Protein AF-A0A0P7H0A4-F1 (afdb_monomer_lite)

Organism: NCBI:txid699431

Structure (mmCIF, N/CA/C/O backbone):
data_AF-A0A0P7H0A4-F1
#
_entry.id   AF-A0A0P7H0A4-F1
#
loop_
_atom_site.group_PDB
_atom_site.id
_atom_site.type_symbol
_atom_site.label_atom_id
_atom_site.label_alt_id
_atom_site.label_comp_id
_atom_site.label_asym_id
_atom_site.label_entity_id
_atom_site.label_seq_id
_atom_site.pdbx_PDB_ins_code
_atom_site.Cartn_x
_atom_site.Cartn_y
_atom_site.Cartn_z
_atom_site.occupancy
_atom_site.B_iso_or_equiv
_atom_site.auth_seq_id
_atom_site.auth_comp_id
_atom_site.auth_asym_id
_atom_site.auth_atom_id
_atom_site.pdbx_PDB_model_num
ATOM 1 N N . MET A 1 1 ? -9.554 10.249 -0.245 1.00 88.31 1 MET A N 1
ATOM 2 C CA . MET A 1 1 ? -8.500 11.197 -0.682 1.00 88.31 1 MET A CA 1
ATOM 3 C C . MET A 1 1 ? -7.483 10.417 -1.503 1.00 88.31 1 MET A C 1
ATOM 5 O O . MET A 1 1 ? -7.375 9.228 -1.257 1.00 88.31 1 MET A O 1
ATOM 9 N N . TRP A 1 2 ? -6.805 11.008 -2.484 1.00 89.81 2 TRP A N 1
ATOM 10 C CA . TRP A 1 2 ? -5.723 10.314 -3.198 1.00 89.81 2 TRP A CA 1
ATOM 11 C C . TRP A 1 2 ? -4.395 10.553 -2.492 1.00 89.81 2 TRP A C 1
ATOM 13 O O . TRP A 1 2 ? -4.177 11.657 -1.994 1.00 89.81 2 TRP A O 1
ATOM 23 N N . VAL A 1 3 ? -3.548 9.529 -2.444 1.00 90.88 3 VAL A N 1
ATOM 24 C CA . VAL A 1 3 ? -2.171 9.629 -1.956 1.00 90.88 3 VAL A CA 1
ATOM 25 C C . VAL A 1 3 ? -1.225 8.997 -2.962 1.00 90.88 3 VAL A C 1
ATOM 27 O O . VAL A 1 3 ? -1.579 8.025 -3.637 1.00 90.88 3 VAL A O 1
ATOM 30 N N . ASP A 1 4 ? -0.028 9.561 -3.045 1.00 89.69 4 ASP A N 1
ATOM 31 C CA . ASP A 1 4 ? 1.061 8.963 -3.799 1.00 89.69 4 ASP A CA 1
ATOM 32 C C . ASP A 1 4 ? 1.612 7.741 -3.052 1.00 89.69 4 ASP A C 1
ATOM 34 O O . ASP A 1 4 ? 1.429 7.582 -1.840 1.00 89.69 4 ASP A O 1
ATOM 38 N N . ARG A 1 5 ? 2.275 6.854 -3.797 1.00 89.56 5 ARG A N 1
ATOM 39 C CA . ARG A 1 5 ? 3.070 5.779 -3.195 1.00 89.56 5 ARG A CA 1
ATOM 40 C C . ARG A 1 5 ? 4.235 6.400 -2.413 1.00 89.56 5 ARG A C 1
ATOM 42 O O . ARG A 1 5 ? 4.739 7.431 -2.862 1.00 89.56 5 ARG A O 1
ATOM 49 N N . PRO A 1 6 ? 4.698 5.772 -1.319 1.00 90.44 6 PRO A N 1
ATOM 50 C CA . PRO A 1 6 ? 5.846 6.289 -0.584 1.00 90.44 6 PRO A CA 1
ATOM 51 C C . PRO A 1 6 ? 7.091 6.341 -1.482 1.00 90.44 6 PRO A C 1
ATOM 53 O O . PRO A 1 6 ? 7.324 5.439 -2.295 1.00 90.44 6 PRO A O 1
ATOM 56 N N . GLY A 1 7 ? 7.869 7.414 -1.359 1.00 89.12 7 GLY A N 1
ATOM 57 C CA . GLY A 1 7 ? 9.209 7.502 -1.928 1.00 89.12 7 GLY A CA 1
ATOM 58 C C . GLY A 1 7 ? 10.235 6.669 -1.154 1.00 89.12 7 GLY A C 1
ATOM 59 O O . GLY A 1 7 ? 9.912 5.971 -0.194 1.00 89.12 7 GLY A O 1
ATOM 60 N N . GLU A 1 8 ? 11.500 6.751 -1.567 1.00 90.56 8 GLU A N 1
ATOM 61 C CA . GLU A 1 8 ? 12.610 6.127 -0.836 1.00 90.56 8 GLU A CA 1
ATOM 62 C C . GLU A 1 8 ? 12.717 6.683 0.594 1.00 90.56 8 GLU A C 1
ATOM 64 O O . GLU A 1 8 ? 12.820 7.893 0.796 1.00 90.56 8 GLU A O 1
ATOM 69 N N . GLY A 1 9 ? 12.702 5.786 1.584 1.00 88.69 9 GLY A N 1
ATOM 70 C CA . GLY A 1 9 ? 12.742 6.121 3.009 1.00 88.69 9 GLY A CA 1
ATOM 71 C C . GLY A 1 9 ? 11.413 6.622 3.581 1.00 88.69 9 GLY A C 1
ATOM 72 O O . GLY A 1 9 ? 11.348 6.939 4.769 1.00 88.69 9 GLY A O 1
ATOM 73 N N . GLU A 1 10 ? 10.358 6.695 2.769 1.00 92.19 10 GLU A N 1
ATOM 74 C CA . GLU A 1 10 ? 9.006 7.015 3.221 1.00 92.19 10 GLU A CA 1
ATOM 75 C C . GLU A 1 10 ? 8.190 5.740 3.439 1.00 92.19 10 GLU A C 1
ATOM 77 O O . GLU A 1 10 ? 8.462 4.679 2.868 1.00 92.19 10 GLU A O 1
ATOM 82 N N . SER A 1 11 ? 7.138 5.855 4.248 1.00 91.88 11 SER A N 1
ATOM 83 C CA . SER A 1 11 ? 6.187 4.771 4.447 1.00 91.88 11 SER A CA 1
ATOM 84 C C . SER A 1 11 ? 4.757 5.277 4.588 1.00 91.88 11 SER A C 1
ATOM 86 O O . SER A 1 11 ? 4.502 6.448 4.871 1.00 91.88 11 SER A O 1
ATOM 88 N N . ILE A 1 12 ? 3.814 4.374 4.347 1.00 91.81 12 ILE A N 1
ATOM 89 C CA . ILE A 1 12 ? 2.394 4.575 4.601 1.00 91.81 12 ILE A CA 1
ATOM 90 C C . ILE A 1 12 ? 1.867 3.350 5.344 1.00 91.81 12 ILE A C 1
ATOM 92 O O . ILE A 1 12 ? 2.004 2.223 4.867 1.00 91.81 12 ILE A O 1
ATOM 96 N N . GLN A 1 13 ? 1.263 3.582 6.508 1.00 92.62 13 GLN A N 1
ATOM 97 C CA . GLN A 1 13 ? 0.635 2.541 7.317 1.00 92.62 13 GLN A CA 1
ATOM 98 C C . GLN A 1 13 ? -0.883 2.677 7.260 1.00 92.62 13 GLN A C 1
ATOM 100 O O . GLN A 1 13 ? -1.436 3.784 7.249 1.00 92.62 13 GLN A O 1
ATOM 105 N N . GLY A 1 14 ? -1.579 1.551 7.196 1.00 92.06 14 GLY A N 1
ATOM 106 C CA . GLY A 1 14 ? -3.026 1.566 7.271 1.00 92.06 14 GLY A CA 1
ATOM 107 C C . GLY A 1 14 ? -3.676 0.201 7.200 1.00 92.06 14 GLY A C 1
ATOM 108 O O . GLY A 1 14 ? -3.088 -0.782 6.762 1.00 92.06 14 GLY A O 1
ATOM 109 N N . ILE A 1 15 ? -4.952 0.170 7.567 1.00 92.75 15 ILE A N 1
ATOM 110 C CA . ILE A 1 15 ? -5.809 -1.001 7.396 1.00 92.75 15 ILE A CA 1
ATOM 111 C C . ILE A 1 15 ? -6.229 -1.079 5.929 1.00 92.75 15 ILE A C 1
ATOM 113 O O . ILE A 1 15 ? -6.841 -0.140 5.400 1.00 92.75 15 ILE A O 1
ATOM 117 N N . LEU A 1 16 ? -5.942 -2.204 5.273 1.00 93.38 16 LEU A N 1
ATOM 118 C CA . LEU A 1 16 ? -6.412 -2.479 3.920 1.00 93.38 16 LEU A CA 1
ATOM 119 C C . LEU A 1 16 ? -7.929 -2.652 3.941 1.00 93.38 16 LEU A C 1
ATOM 121 O O . LEU A 1 16 ? -8.452 -3.597 4.511 1.00 93.38 16 LEU A O 1
ATOM 125 N N . LEU A 1 17 ? -8.666 -1.739 3.316 1.00 92.94 17 LEU A N 1
ATOM 126 C CA . LEU A 1 17 ? -10.127 -1.812 3.248 1.00 92.94 17 LEU A CA 1
ATOM 127 C C . LEU A 1 17 ? -10.608 -2.505 1.976 1.00 92.94 17 LEU A C 1
ATOM 129 O O . LEU A 1 17 ? -11.672 -3.118 1.970 1.00 92.94 17 LEU A O 1
ATOM 133 N N . GLU A 1 18 ? -9.867 -2.347 0.880 1.00 92.62 18 GLU A N 1
ATOM 134 C CA . GLU A 1 18 ? -10.268 -2.841 -0.434 1.00 92.62 18 GLU A CA 1
ATOM 135 C C . GLU A 1 18 ? -9.052 -2.966 -1.357 1.00 92.62 18 GLU A C 1
ATOM 137 O O . GLU A 1 18 ? -8.197 -2.076 -1.388 1.00 92.62 18 GLU A O 1
ATOM 142 N N . ARG A 1 19 ? -9.018 -4.049 -2.140 1.00 90.19 19 ARG A N 1
ATOM 143 C CA . ARG A 1 19 ? -8.072 -4.286 -3.237 1.00 90.19 19 ARG A CA 1
ATOM 144 C C . ARG A 1 19 ? -8.872 -4.508 -4.514 1.00 90.19 19 ARG A C 1
ATOM 146 O O . ARG A 1 19 ? -9.612 -5.482 -4.611 1.00 90.19 19 ARG A O 1
ATOM 153 N N . THR A 1 20 ? -8.723 -3.610 -5.481 1.00 87.62 20 THR A N 1
ATOM 154 C CA . THR A 1 20 ? -9.294 -3.771 -6.825 1.00 87.62 20 THR A CA 1
ATOM 155 C C . THR A 1 20 ? -8.171 -4.163 -7.773 1.00 87.62 20 THR A C 1
ATOM 157 O O . THR A 1 20 ? -7.271 -3.358 -7.976 1.00 87.62 20 THR A O 1
ATOM 160 N N . GLU A 1 21 ? -8.194 -5.383 -8.314 1.00 73.25 21 GLU A N 1
ATOM 161 C CA . GLU A 1 21 ? -7.073 -5.948 -9.090 1.00 73.25 21 GLU A CA 1
ATOM 162 C C . GLU A 1 21 ? -6.807 -5.205 -10.414 1.00 73.25 21 GLU A C 1
ATOM 164 O O . GLU A 1 21 ? -5.653 -5.056 -10.795 1.00 73.25 21 GLU A O 1
ATOM 169 N N . GLU A 1 22 ? -7.844 -4.667 -11.068 1.00 69.38 22 GLU A N 1
ATOM 170 C CA . GLU A 1 22 ? -7.739 -3.979 -12.367 1.00 69.38 22 GLU A CA 1
ATOM 171 C C . GLU A 1 22 ? -8.612 -2.716 -12.381 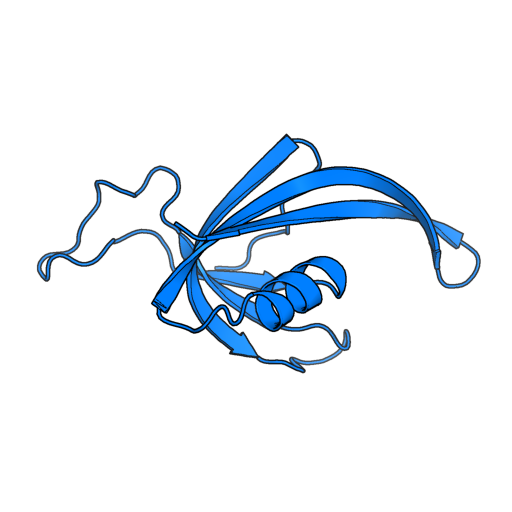1.00 69.38 22 GLU A C 1
ATOM 173 O O . GLU A 1 22 ? -9.724 -2.683 -12.916 1.00 69.38 22 GLU A O 1
ATOM 178 N N . ALA A 1 23 ? -8.139 -1.656 -11.731 1.00 61.56 23 ALA A N 1
ATOM 179 C CA . ALA A 1 23 ? -8.841 -0.381 -11.729 1.00 61.56 23 ALA A CA 1
ATOM 180 C C . ALA A 1 23 ? -8.320 0.520 -12.863 1.00 61.56 23 ALA A C 1
ATOM 182 O O . ALA A 1 23 ? -7.346 1.243 -12.709 1.00 61.56 23 ALA A O 1
ATOM 183 N N . GLY A 1 24 ? -9.013 0.549 -14.000 1.00 59.41 24 GLY A N 1
ATOM 184 C CA . GLY A 1 24 ? -8.848 1.616 -14.997 1.00 59.41 24 GLY A CA 1
ATOM 185 C C . GLY A 1 24 ? -7.610 1.526 -15.903 1.00 59.41 24 GLY A C 1
ATOM 186 O O . GLY A 1 24 ? -7.185 0.447 -16.282 1.00 59.41 24 GLY A O 1
ATOM 187 N N . GLU A 1 25 ? -7.104 2.693 -16.320 1.00 50.62 25 GLU A N 1
ATOM 188 C CA . GLU A 1 25 ? -6.262 2.908 -17.518 1.00 50.62 25 GLU A CA 1
ATOM 189 C C . GLU A 1 25 ? -4.804 2.417 -17.410 1.00 50.62 25 GLU A C 1
ATOM 191 O O . GLU A 1 25 ? -4.117 2.342 -18.423 1.00 50.62 25 GLU A O 1
ATOM 196 N N . PHE A 1 26 ? -4.324 2.073 -16.211 1.00 57.66 26 PHE A N 1
ATOM 197 C CA . PHE A 1 26 ? -2.900 1.802 -15.955 1.00 57.66 26 PHE A CA 1
ATOM 198 C C . PHE A 1 26 ? -2.568 0.332 -15.660 1.00 57.66 26 PHE A C 1
ATOM 200 O O . PHE A 1 26 ? -1.454 0.064 -15.214 1.00 57.66 26 PHE A O 1
ATOM 207 N N . ASP A 1 27 ? -3.519 -0.596 -15.848 1.00 67.44 27 ASP A N 1
ATOM 208 C CA . ASP A 1 27 ? -3.365 -2.031 -15.538 1.00 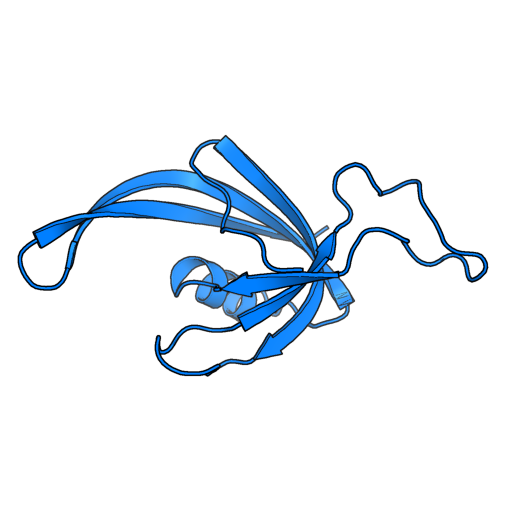67.44 27 ASP A CA 1
ATOM 209 C C . ASP A 1 27 ? -2.692 -2.272 -14.172 1.00 67.44 27 ASP A C 1
ATOM 211 O O . ASP A 1 27 ? -1.819 -3.127 -14.007 1.00 67.44 27 ASP A O 1
ATOM 215 N N . SER A 1 28 ? -3.073 -1.460 -13.179 1.00 74.81 28 SER A N 1
ATOM 216 C CA . SER A 1 28 ? -2.500 -1.506 -11.839 1.00 74.81 28 SER A CA 1
ATOM 217 C C . SER A 1 28 ? -3.592 -1.645 -10.780 1.00 74.81 28 SER A C 1
ATOM 219 O O . SER A 1 28 ? -4.639 -0.991 -10.881 1.00 74.81 28 SER A O 1
ATOM 221 N N . PRO A 1 29 ? -3.358 -2.450 -9.730 1.00 85.50 29 PRO A N 1
ATOM 222 C CA . PRO A 1 29 ? -4.293 -2.563 -8.629 1.00 85.50 29 PRO A CA 1
ATOM 223 C C . PRO A 1 29 ? -4.502 -1.228 -7.908 1.00 85.50 29 PRO A C 1
ATOM 225 O O . PRO A 1 29 ? -3.561 -0.466 -7.675 1.00 85.50 29 PRO A O 1
ATOM 228 N N . LEU A 1 30 ? -5.739 -0.962 -7.495 1.00 89.50 30 LEU A N 1
ATOM 229 C CA . LEU A 1 30 ? -6.098 0.186 -6.663 1.00 89.50 30 LEU A CA 1
ATOM 230 C C . LEU A 1 30 ? -6.363 -0.272 -5.237 1.00 89.50 30 LEU A C 1
ATOM 232 O O . LEU A 1 30 ? -7.212 -1.140 -5.005 1.00 89.50 30 LEU A O 1
ATOM 236 N N . TYR A 1 31 ? -5.664 0.338 -4.284 1.00 91.88 31 TYR A N 1
ATOM 237 C CA . TYR A 1 31 ? -5.839 0.052 -2.867 1.00 91.88 31 TYR A CA 1
ATOM 238 C C . TYR A 1 31 ? -6.571 1.177 -2.169 1.00 91.88 31 TYR A C 1
ATOM 240 O O . TYR A 1 31 ? -6.291 2.362 -2.370 1.00 91.88 31 TYR A O 1
ATOM 248 N N . LYS A 1 32 ? -7.492 0.779 -1.299 1.00 93.62 32 LYS A N 1
ATOM 249 C CA . LYS A 1 32 ? -8.168 1.666 -0.367 1.00 93.62 32 LYS A CA 1
ATOM 250 C C . LYS A 1 32 ? -7.671 1.352 1.030 1.00 93.62 32 LYS A C 1
ATOM 252 O O . LYS A 1 32 ? -7.860 0.238 1.512 1.00 93.62 32 LYS A O 1
ATOM 257 N N . LEU A 1 33 ? -7.063 2.337 1.674 1.00 93.25 33 LEU A N 1
ATOM 258 C CA . LEU A 1 33 ? -6.470 2.202 3.001 1.00 93.25 33 LEU A CA 1
ATOM 259 C C . LEU A 1 33 ? -7.190 3.131 3.974 1.00 93.25 33 LEU A C 1
ATOM 261 O O . LEU A 1 33 ? -7.569 4.247 3.608 1.00 93.25 33 LEU A O 1
ATOM 265 N N . ARG A 1 34 ? -7.359 2.693 5.220 1.00 92.81 34 ARG A N 1
ATOM 266 C CA . ARG A 1 34 ? -7.592 3.604 6.342 1.00 92.81 34 ARG A CA 1
ATOM 267 C C . ARG A 1 34 ? -6.246 3.888 6.986 1.00 92.81 34 ARG A C 1
ATOM 269 O O . ARG A 1 34 ? -5.653 2.958 7.515 1.00 92.81 34 ARG A O 1
ATOM 276 N N . ARG A 1 35 ? -5.772 5.131 6.901 1.00 90.81 35 ARG A N 1
ATOM 277 C CA . ARG A 1 35 ? -4.483 5.538 7.478 1.00 90.81 35 ARG A CA 1
ATOM 278 C C . ARG A 1 35 ? -4.479 5.265 8.979 1.00 90.81 35 ARG A C 1
ATOM 280 O O . ARG A 1 35 ? -5.463 5.575 9.650 1.00 90.81 35 ARG A O 1
ATOM 287 N N . THR A 1 36 ? -3.404 4.667 9.465 1.00 88.81 36 THR A N 1
ATOM 288 C CA . THR A 1 36 ? -3.164 4.440 10.898 1.00 88.81 36 THR A CA 1
ATOM 289 C C . THR A 1 36 ? -1.907 5.163 11.367 1.00 88.81 36 THR A C 1
ATOM 291 O O . THR A 1 36 ? -1.823 5.521 12.534 1.00 88.81 36 THR A O 1
ATOM 294 N N . ASP A 1 37 ? -0.992 5.498 10.459 1.00 80.56 37 ASP A N 1
ATOM 295 C CA . ASP A 1 37 ? 0.181 6.322 10.733 1.00 80.56 37 ASP A CA 1
ATOM 296 C C . ASP A 1 37 ? -0.209 7.692 11.305 1.00 80.56 37 ASP A C 1
ATOM 298 O O . ASP A 1 37 ? -1.045 8.392 10.743 1.00 80.56 37 ASP A O 1
ATOM 302 N N . ASP A 1 38 ? 0.366 8.052 12.452 1.00 72.75 38 ASP A N 1
ATOM 303 C CA . ASP A 1 38 ? 0.026 9.233 13.266 1.00 72.75 38 ASP A CA 1
ATOM 304 C C . ASP A 1 38 ? -1.423 9.285 13.813 1.00 72.75 38 ASP A C 1
ATOM 306 O O . ASP A 1 38 ? -1.754 10.195 14.574 1.00 72.75 38 ASP A O 1
ATOM 310 N N . TYR A 1 39 ? -2.276 8.302 13.491 1.00 70.69 39 TYR A N 1
ATOM 311 C CA . TYR A 1 39 ? -3.694 8.229 13.883 1.00 70.69 39 TYR A CA 1
ATOM 312 C C . TYR A 1 39 ? -4.036 7.001 14.745 1.00 70.69 39 TYR A C 1
ATOM 314 O O . TYR A 1 39 ? -5.215 6.774 15.017 1.00 70.69 39 TYR A O 1
ATOM 322 N N . GLU A 1 40 ? -3.045 6.215 15.185 1.00 63.19 40 GLU A N 1
ATOM 323 C CA . GLU A 1 40 ? -3.248 4.972 15.958 1.00 63.19 40 GLU A CA 1
ATOM 324 C C . GLU A 1 40 ? -4.097 5.190 17.228 1.00 63.19 40 GLU A C 1
ATOM 326 O O . GLU A 1 40 ? -4.891 4.327 17.602 1.00 63.19 40 GLU A O 1
ATOM 331 N N . ASP A 1 41 ? -4.005 6.376 17.841 1.00 64.25 41 ASP A N 1
ATOM 332 C CA . ASP A 1 41 ? -4.752 6.752 19.050 1.00 64.25 41 ASP A CA 1
ATOM 333 C C . ASP A 1 41 ? -6.068 7.505 18.768 1.00 64.25 41 ASP A C 1
ATOM 335 O O . ASP A 1 41 ? -6.870 7.754 19.678 1.00 64.25 41 ASP A O 1
ATOM 339 N N . GLU A 1 42 ? -6.320 7.898 17.518 1.00 70.75 42 GLU A N 1
ATOM 340 C CA . GLU A 1 42 ? -7.547 8.594 17.147 1.00 70.75 42 GLU A CA 1
ATOM 341 C C . GLU A 1 42 ? -8.631 7.572 16.811 1.00 70.75 42 GLU A C 1
ATOM 343 O O . GLU A 1 42 ? -8.689 7.050 15.703 1.00 70.75 42 GLU A O 1
ATOM 348 N N . THR A 1 43 ? -9.531 7.294 17.758 1.00 70.69 43 THR A N 1
ATOM 349 C CA . THR A 1 43 ? -10.689 6.415 17.528 1.00 70.69 43 THR A CA 1
ATOM 350 C C . THR A 1 43 ? -12.004 7.190 17.462 1.00 70.69 43 THR A C 1
ATOM 352 O O . THR A 1 43 ? -12.225 8.137 18.223 1.00 70.69 43 THR A O 1
ATOM 355 N N . ASN A 1 44 ? -12.923 6.772 16.591 1.00 71.88 44 ASN A N 1
ATOM 356 C CA . ASN A 1 44 ? -14.283 7.304 16.547 1.00 71.88 44 ASN A CA 1
ATOM 357 C C . ASN A 1 44 ? -15.107 6.829 17.768 1.00 71.88 44 ASN A C 1
ATOM 359 O O . ASN A 1 44 ? -14.639 6.071 18.615 1.00 71.88 44 ASN A O 1
ATOM 363 N N . ARG A 1 45 ? -16.365 7.280 17.883 1.00 70.88 45 ARG A N 1
ATOM 364 C CA . ARG A 1 45 ? -17.244 6.925 19.020 1.00 70.88 45 ARG A CA 1
ATOM 365 C C . ARG A 1 45 ? -17.548 5.429 19.137 1.00 70.88 45 ARG A C 1
ATOM 367 O O . ARG A 1 45 ? -17.989 5.004 20.201 1.00 70.88 45 ARG A O 1
ATOM 374 N N . ASP A 1 46 ? -17.312 4.675 18.072 1.00 76.25 46 ASP A N 1
ATOM 375 C CA . ASP A 1 46 ? -17.528 3.235 17.993 1.00 76.25 46 ASP A CA 1
ATOM 376 C C . ASP A 1 46 ? -16.230 2.444 18.263 1.00 76.25 46 ASP A C 1
ATOM 378 O O . ASP A 1 46 ? -16.239 1.216 18.229 1.00 76.25 46 ASP A O 1
ATOM 382 N N . GLY A 1 47 ? -15.125 3.133 18.587 1.00 69.75 47 GLY A N 1
ATOM 383 C CA . GLY A 1 47 ? -13.833 2.525 18.911 1.00 69.75 47 GLY A CA 1
ATOM 384 C C . GLY A 1 47 ? -13.010 2.103 17.692 1.00 69.75 47 GLY A C 1
ATOM 385 O O . GLY A 1 47 ? -12.015 1.405 17.859 1.00 69.75 47 GLY A O 1
ATOM 386 N N . GLU A 1 48 ? -13.395 2.506 16.478 1.00 70.38 48 GLU A N 1
ATOM 387 C CA . GLU A 1 48 ? -12.597 2.252 15.273 1.00 70.38 48 GLU A CA 1
ATOM 388 C C . GLU A 1 48 ? -11.577 3.363 15.048 1.00 70.38 48 GLU A C 1
ATOM 390 O O . GLU A 1 48 ? -11.885 4.532 15.287 1.00 70.38 48 GLU A O 1
ATOM 395 N N . VAL A 1 49 ? -10.413 3.021 14.488 1.00 71.94 49 VAL A N 1
ATOM 396 C CA . VAL A 1 49 ? -9.429 4.013 14.033 1.00 71.94 49 VAL A CA 1
ATOM 397 C C . VAL A 1 49 ? -10.100 5.025 13.096 1.00 71.94 49 VAL A C 1
ATOM 399 O O . VAL A 1 49 ? -10.821 4.656 12.162 1.00 71.94 49 VAL A O 1
ATOM 402 N N . ALA A 1 50 ? -9.882 6.307 13.377 1.00 74.19 50 ALA A N 1
ATOM 403 C CA . ALA A 1 50 ? -10.514 7.460 12.746 1.00 74.19 50 ALA A CA 1
ATOM 404 C C . ALA A 1 50 ? -9.634 8.124 11.677 1.00 74.19 50 ALA A C 1
ATOM 406 O O . ALA A 1 50 ? -10.029 9.153 11.122 1.00 74.19 50 ALA A O 1
ATOM 407 N N . GLY A 1 51 ? -8.474 7.542 11.364 1.00 83.88 51 GLY A N 1
ATOM 408 C CA . GLY A 1 51 ? -7.606 8.053 10.315 1.00 83.88 51 GLY A CA 1
ATOM 409 C C . GLY A 1 51 ? -8.302 8.108 8.946 1.00 83.88 51 GLY A C 1
ATOM 410 O O . GLY A 1 51 ? -9.272 7.382 8.675 1.00 83.88 51 GLY A O 1
ATOM 411 N N . PRO A 1 52 ? -7.860 9.013 8.058 1.00 89.81 52 PRO A N 1
ATOM 412 C CA . PRO A 1 52 ? -8.528 9.257 6.789 1.00 89.81 52 PRO A CA 1
ATOM 413 C C . PRO A 1 52 ? -8.493 8.035 5.865 1.00 89.81 52 PRO A C 1
ATOM 415 O O . PRO A 1 52 ? -7.515 7.291 5.795 1.00 89.81 52 PRO A O 1
ATOM 418 N N . VAL A 1 53 ? -9.560 7.871 5.077 1.00 91.44 53 VAL A N 1
ATOM 419 C CA . VAL A 1 53 ? -9.597 6.878 3.996 1.00 91.44 53 VAL A CA 1
ATOM 420 C C . VAL A 1 53 ? -8.933 7.443 2.743 1.00 91.44 53 VAL A C 1
ATOM 422 O O . VAL A 1 53 ? -9.362 8.464 2.176 1.00 91.44 53 VAL A O 1
ATOM 425 N N . VAL A 1 54 ? -7.907 6.737 2.281 1.00 92.12 54 VAL A N 1
ATOM 426 C CA . VAL A 1 54 ? -7.099 7.104 1.121 1.00 92.12 54 VAL A CA 1
ATOM 427 C C . VAL A 1 54 ? -7.172 6.049 0.021 1.00 92.12 54 VAL A C 1
ATOM 429 O O . VAL A 1 54 ? -7.464 4.882 0.272 1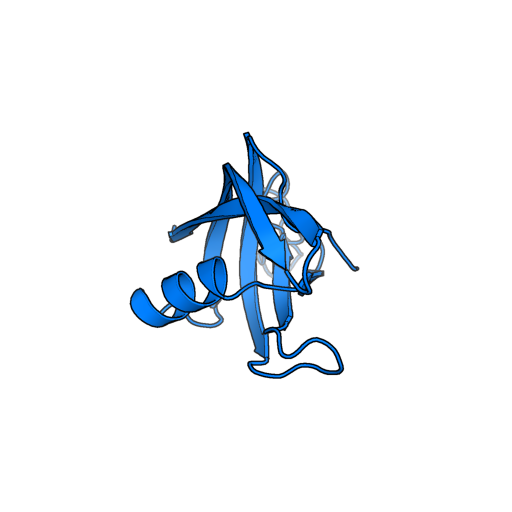.00 92.12 54 VAL A O 1
ATOM 432 N N . LEU A 1 55 ? -6.941 6.495 -1.208 1.00 91.94 55 LEU A N 1
ATOM 433 C CA . LEU A 1 55 ? -6.820 5.688 -2.413 1.00 91.94 55 LEU A CA 1
ATOM 434 C C . LEU A 1 55 ? -5.388 5.819 -2.924 1.00 91.94 55 LEU A C 1
ATOM 436 O O . LEU A 1 55 ? -4.889 6.940 -3.042 1.00 91.94 55 LEU A O 1
ATOM 440 N N . MET A 1 56 ? -4.756 4.689 -3.223 1.00 91.31 56 MET A N 1
ATOM 441 C CA . MET A 1 56 ? -3.378 4.617 -3.695 1.00 91.31 56 MET A CA 1
ATOM 442 C C . MET A 1 56 ? -3.291 3.634 -4.859 1.00 91.31 56 MET A C 1
ATOM 444 O O . MET A 1 56 ? -3.741 2.490 -4.752 1.00 91.31 56 MET A O 1
ATOM 448 N N . TRP A 1 57 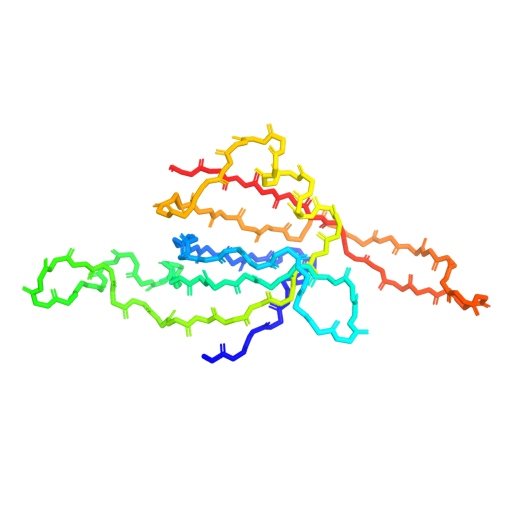? -2.682 4.068 -5.959 1.00 87.69 57 TRP A N 1
ATOM 449 C CA . TRP A 1 57 ? -2.288 3.151 -7.023 1.00 87.69 57 TRP A CA 1
ATOM 450 C C . TRP A 1 57 ? -1.166 2.249 -6.523 1.00 87.69 57 TRP A C 1
ATOM 452 O O . TRP A 1 57 ? -0.127 2.731 -6.073 1.00 87.69 57 TRP A O 1
ATOM 462 N N . SER A 1 58 ? -1.379 0.940 -6.592 1.00 81.44 58 SER A N 1
ATOM 463 C CA . SER A 1 58 ? -0.352 -0.046 -6.285 1.00 81.44 58 SER A CA 1
ATOM 464 C C . SER A 1 58 ? 0.657 -0.140 -7.435 1.00 81.44 58 SER A C 1
ATOM 466 O O . SER A 1 58 ? 0.587 0.578 -8.438 1.00 81.44 58 SER A O 1
ATOM 468 N N . ASN A 1 59 ? 1.632 -1.027 -7.291 1.00 80.50 59 ASN A N 1
ATOM 469 C CA . ASN A 1 59 ? 2.413 -1.527 -8.411 1.00 80.50 59 ASN A CA 1
ATOM 470 C C . ASN A 1 59 ? 2.576 -3.042 -8.305 1.00 80.50 59 ASN A C 1
ATOM 472 O O . ASN A 1 59 ? 2.249 -3.652 -7.287 1.00 80.50 59 ASN A O 1
ATOM 476 N N . GLY A 1 60 ? 3.140 -3.649 -9.348 1.00 75.88 60 GLY A N 1
ATOM 477 C CA . GLY A 1 60 ? 3.354 -5.093 -9.374 1.00 75.88 60 GLY A CA 1
ATOM 478 C C . GLY A 1 60 ? 4.231 -5.627 -8.233 1.00 75.88 60 GLY A C 1
ATOM 479 O O . GLY A 1 60 ? 4.080 -6.788 -7.871 1.00 75.88 60 GLY A O 1
ATOM 480 N N . SER A 1 61 ? 5.125 -4.818 -7.649 1.00 75.81 61 SER A N 1
ATOM 481 C CA . SER A 1 61 ? 5.955 -5.238 -6.507 1.00 75.81 61 SER A CA 1
ATOM 482 C C . SER A 1 61 ? 5.123 -5.350 -5.234 1.00 75.81 61 SER A C 1
ATOM 484 O O . SER A 1 61 ? 5.091 -6.406 -4.607 1.00 75.81 61 SER A O 1
ATOM 486 N N . ILE A 1 62 ? 4.400 -4.281 -4.896 1.00 83.25 62 ILE A N 1
ATOM 487 C CA . ILE A 1 62 ? 3.503 -4.231 -3.742 1.00 83.25 62 ILE A CA 1
ATOM 488 C C . ILE A 1 62 ? 2.453 -5.343 -3.859 1.00 83.25 62 ILE A C 1
ATOM 490 O O . ILE A 1 62 ? 2.242 -6.109 -2.920 1.00 83.25 62 ILE A O 1
ATOM 494 N N . ASP A 1 63 ? 1.837 -5.479 -5.034 1.00 85.31 63 ASP A N 1
ATOM 495 C CA . ASP A 1 63 ? 0.738 -6.417 -5.235 1.00 85.31 63 ASP A CA 1
ATOM 496 C C . ASP A 1 63 ? 1.147 -7.885 -5.173 1.00 85.31 63 ASP A C 1
ATOM 498 O O . ASP A 1 63 ? 0.426 -8.717 -4.611 1.00 85.31 63 ASP A O 1
ATOM 502 N N . ARG A 1 64 ? 2.347 -8.202 -5.668 1.00 82.25 64 ARG A N 1
ATOM 503 C CA . ARG A 1 64 ? 2.926 -9.534 -5.495 1.00 82.25 64 ARG A CA 1
ATOM 504 C C . ARG A 1 64 ? 3.149 -9.85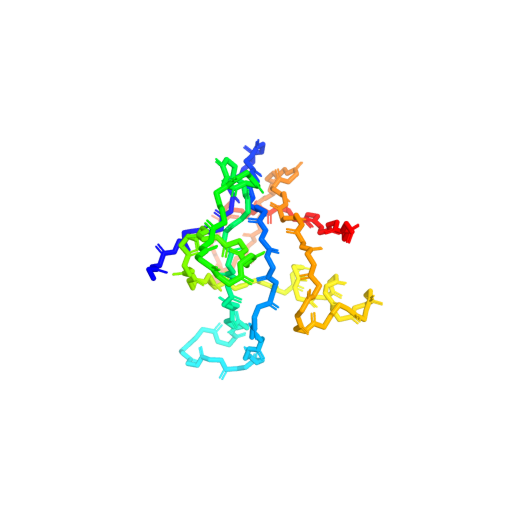0 -4.028 1.00 82.25 64 ARG A C 1
ATOM 506 O O . ARG A 1 64 ? 2.830 -10.964 -3.629 1.00 82.25 64 ARG A O 1
ATOM 513 N N . THR A 1 65 ? 3.651 -8.909 -3.233 1.00 81.31 65 THR A N 1
ATOM 514 C CA . THR A 1 65 ? 3.880 -9.134 -1.799 1.00 81.31 65 THR A CA 1
ATOM 515 C C . THR A 1 65 ? 2.563 -9.324 -1.046 1.00 81.31 65 THR A C 1
ATOM 517 O O . THR A 1 65 ? 2.436 -10.285 -0.290 1.00 81.31 65 THR A O 1
ATOM 520 N N . ILE A 1 66 ? 1.553 -8.490 -1.318 1.00 84.62 66 ILE A N 1
ATOM 521 C CA . ILE A 1 66 ? 0.194 -8.619 -0.760 1.00 84.62 66 ILE A CA 1
ATOM 522 C C . ILE A 1 66 ? -0.400 -9.997 -1.065 1.00 84.62 66 ILE A C 1
ATOM 524 O O . ILE A 1 66 ? -0.845 -10.707 -0.162 1.00 84.62 66 ILE A O 1
ATOM 528 N N . THR A 1 67 ? -0.336 -10.411 -2.331 1.00 85.00 67 THR A N 1
ATOM 529 C CA . THR A 1 67 ? -0.853 -11.709 -2.779 1.00 85.00 67 THR A CA 1
ATOM 530 C C . THR A 1 67 ? -0.061 -12.873 -2.180 1.00 85.00 67 THR A C 1
ATOM 532 O O . THR A 1 67 ? -0.648 -13.845 -1.710 1.00 85.00 67 THR A O 1
ATOM 535 N N . HIS A 1 68 ? 1.272 -12.786 -2.169 1.00 83.88 68 HIS A N 1
ATOM 536 C CA . HIS A 1 68 ? 2.151 -13.836 -1.649 1.00 83.88 68 HIS A CA 1
ATOM 537 C C . HIS A 1 68 ? 1.936 -14.081 -0.153 1.00 83.88 68 HIS A C 1
ATOM 539 O O . HIS A 1 68 ? 1.925 -15.231 0.288 1.00 83.88 68 HIS A O 1
ATOM 545 N N . ASN A 1 69 ? 1.714 -13.010 0.610 1.00 82.69 69 ASN A N 1
ATOM 546 C CA . ASN A 1 69 ? 1.516 -13.068 2.054 1.00 82.69 69 ASN A CA 1
ATOM 547 C C . ASN A 1 69 ? 0.056 -13.340 2.461 1.00 82.69 69 ASN A C 1
ATOM 549 O O . ASN A 1 69 ? -0.228 -13.396 3.652 1.00 82.69 69 ASN A O 1
ATOM 553 N N . ASN A 1 70 ? -0.857 -13.559 1.503 1.00 87.25 70 ASN A N 1
ATOM 554 C CA . ASN A 1 70 ? -2.300 -13.720 1.737 1.00 87.25 70 ASN A CA 1
ATOM 555 C C . ASN A 1 70 ? -2.907 -12.572 2.559 1.00 87.25 70 ASN A C 1
ATOM 557 O O . ASN A 1 70 ? -3.757 -12.808 3.413 1.00 87.25 70 ASN A O 1
ATOM 561 N N . ILE A 1 71 ? -2.459 -11.343 2.305 1.00 87.69 71 ILE A N 1
ATOM 562 C CA . ILE A 1 71 ? -2.979 -10.152 2.976 1.00 87.69 71 ILE A CA 1
ATOM 563 C C . ILE A 1 71 ? -4.377 -9.858 2.426 1.00 87.69 71 ILE A C 1
ATOM 565 O O . ILE A 1 71 ? -4.594 -9.809 1.211 1.00 87.69 71 ILE A O 1
ATOM 569 N N . THR A 1 72 ? -5.334 -9.673 3.326 1.00 90.38 72 THR A N 1
ATOM 570 C CA . THR A 1 72 ? -6.758 -9.525 3.034 1.00 90.38 72 THR A CA 1
ATOM 571 C C . THR A 1 72 ? -7.316 -8.200 3.552 1.00 90.38 72 THR A C 1
ATOM 573 O O . THR A 1 72 ? -6.728 -7.566 4.427 1.00 90.38 72 THR A O 1
ATOM 576 N N . PRO A 1 73 ? -8.462 -7.733 3.019 1.00 92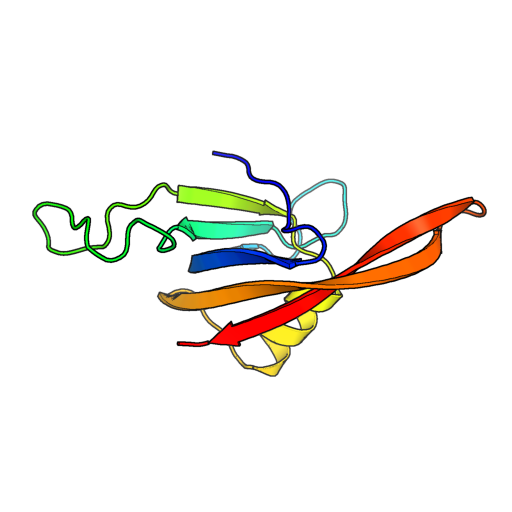.00 73 PRO A N 1
ATOM 577 C CA . PRO A 1 73 ? -9.151 -6.594 3.603 1.00 92.00 73 PRO A CA 1
ATOM 578 C C . PRO A 1 73 ? -9.451 -6.809 5.094 1.00 92.00 73 PRO A C 1
ATOM 580 O O . PRO A 1 73 ? -10.086 -7.795 5.465 1.00 92.00 73 PRO A O 1
ATOM 583 N N . GLY A 1 74 ? -9.028 -5.862 5.924 1.00 90.88 74 GLY A N 1
ATOM 584 C CA . GLY A 1 74 ? -9.066 -5.914 7.382 1.00 90.88 74 GLY A CA 1
ATOM 585 C C . GLY A 1 74 ? -7.679 -5.991 8.017 1.00 90.88 74 GLY A C 1
ATOM 586 O O . GLY A 1 74 ? -7.537 -5.560 9.158 1.00 90.88 74 GLY A O 1
ATOM 587 N N . ASP A 1 75 ? -6.672 -6.465 7.280 1.00 92.31 75 ASP A N 1
ATOM 588 C CA . ASP A 1 75 ? -5.300 -6.546 7.775 1.00 92.31 75 ASP A CA 1
ATOM 589 C C . ASP A 1 75 ? -4.633 -5.164 7.782 1.00 92.31 75 ASP A C 1
ATOM 591 O O . ASP A 1 75 ? -4.835 -4.344 6.875 1.00 92.31 75 ASP A O 1
ATOM 595 N N . GLU A 1 76 ? -3.828 -4.907 8.811 1.00 91.56 76 GLU A N 1
ATOM 596 C CA . GLU A 1 76 ? -2.995 -3.713 8.888 1.00 91.56 76 GLU A CA 1
ATOM 597 C C . GLU A 1 76 ? -1.677 -3.939 8.150 1.00 91.56 76 GLU A C 1
ATOM 599 O O . GLU A 1 76 ? -0.986 -4.938 8.354 1.00 91.56 76 GLU A O 1
ATOM 604 N N . VAL A 1 77 ? -1.336 -2.995 7.274 1.00 92.25 77 VAL A N 1
ATOM 605 C CA . VAL A 1 77 ? -0.137 -3.057 6.446 1.00 92.25 77 VAL A CA 1
ATOM 606 C C . VAL A 1 77 ? 0.715 -1.808 6.604 1.00 92.25 77 VAL A C 1
ATOM 608 O O . VAL A 1 77 ? 0.197 -0.696 6.697 1.00 92.25 77 VAL A O 1
ATOM 611 N N . LEU A 1 78 ? 2.030 -1.997 6.552 1.00 92.44 78 LEU A N 1
ATOM 612 C CA . LEU A 1 78 ? 3.016 -0.939 6.365 1.00 92.44 78 LEU A CA 1
ATOM 613 C C . LEU A 1 78 ? 3.659 -1.119 4.990 1.00 92.44 78 LEU A C 1
ATOM 615 O O . LEU A 1 78 ? 4.243 -2.163 4.704 1.00 92.44 78 LEU A O 1
ATOM 619 N N . LEU A 1 79 ? 3.537 -0.106 4.142 1.00 92.12 79 LEU A N 1
ATOM 620 C CA . LEU A 1 79 ? 4.143 -0.046 2.815 1.00 92.12 79 LEU A CA 1
ATOM 621 C C . LEU A 1 79 ? 5.338 0.904 2.887 1.00 92.12 79 LEU A C 1
ATOM 623 O O . LEU A 1 79 ? 5.146 2.084 3.171 1.00 92.12 79 LEU A O 1
ATOM 627 N N . GLU A 1 80 ? 6.544 0.415 2.617 1.00 92.06 80 GLU A N 1
ATOM 628 C CA . GLU A 1 80 ? 7.783 1.198 2.713 1.00 92.06 80 GLU A CA 1
ATOM 629 C C . GLU A 1 80 ? 8.517 1.225 1.371 1.00 92.06 80 GLU A C 1
ATOM 631 O O . GLU A 1 80 ? 8.665 0.190 0.716 1.00 92.06 80 GLU A O 1
ATOM 636 N N . GLY A 1 81 ? 8.980 2.407 0.956 1.00 90.69 81 GLY A N 1
ATOM 637 C CA . GLY A 1 81 ? 9.882 2.546 -0.185 1.00 90.69 81 GLY A CA 1
ATOM 638 C C . GLY A 1 81 ? 11.327 2.296 0.245 1.00 90.69 81 GLY A C 1
ATOM 639 O O . GLY A 1 81 ? 11.933 3.134 0.906 1.00 90.69 81 GLY A O 1
ATOM 640 N N . THR A 1 82 ? 11.909 1.160 -0.137 1.00 89.81 82 THR A N 1
ATOM 641 C CA . THR A 1 82 ? 13.205 0.693 0.401 1.00 89.81 82 THR A CA 1
ATOM 642 C C . THR A 1 82 ? 14.416 1.024 -0.468 1.00 89.81 82 THR A C 1
ATOM 644 O O . THR A 1 82 ? 15.554 0.738 -0.096 1.00 89.81 82 THR A O 1
ATOM 647 N N . GLY A 1 83 ? 14.202 1.635 -1.631 1.00 86.88 83 GLY A N 1
ATOM 648 C CA . GLY A 1 83 ? 15.280 2.103 -2.496 1.00 86.88 83 GLY A CA 1
ATOM 649 C C . GLY A 1 83 ? 14.799 2.433 -3.896 1.00 86.88 83 GLY A C 1
ATOM 650 O O . GLY A 1 83 ? 13.683 2.087 -4.279 1.00 86.88 83 GLY A O 1
ATOM 651 N N . THR A 1 84 ? 15.663 3.058 -4.680 1.00 88.94 84 THR A N 1
ATOM 652 C CA . THR A 1 84 ? 15.403 3.390 -6.082 1.00 88.94 84 THR A CA 1
ATOM 653 C C . THR A 1 84 ? 16.187 2.493 -7.041 1.00 88.94 84 THR A C 1
ATOM 655 O O . THR A 1 84 ? 17.245 1.949 -6.714 1.00 88.94 84 THR A O 1
ATOM 658 N N . TYR A 1 85 ? 15.651 2.294 -8.242 1.00 85.25 85 TYR A N 1
ATOM 659 C CA . TYR A 1 85 ? 16.336 1.634 -9.349 1.00 85.25 85 TYR A CA 1
ATOM 660 C C . TYR A 1 85 ? 15.943 2.280 -10.673 1.00 85.25 85 TYR A C 1
ATOM 662 O O . TYR A 1 85 ? 14.827 2.761 -10.832 1.00 85.25 85 TYR A O 1
ATOM 670 N N . THR A 1 86 ? 16.853 2.268 -11.641 1.00 90.62 86 THR A N 1
ATOM 671 C CA . THR A 1 86 ? 16.563 2.731 -13.001 1.00 90.62 86 THR A CA 1
ATOM 672 C C . THR A 1 86 ? 16.205 1.541 -13.880 1.00 90.62 86 THR A C 1
ATOM 674 O O . THR A 1 86 ? 16.873 0.504 -13.829 1.00 90.62 86 THR A O 1
ATOM 677 N N . THR A 1 87 ? 15.159 1.673 -14.689 1.00 85.31 87 THR A N 1
ATOM 678 C CA . THR A 1 87 ? 14.790 0.660 -15.680 1.00 85.31 87 THR A CA 1
ATOM 679 C C . THR A 1 87 ? 14.296 1.311 -16.968 1.00 85.31 87 THR A C 1
ATOM 681 O O . THR A 1 87 ? 13.743 2.407 -16.930 1.00 85.31 87 THR A O 1
ATOM 684 N N . ASP A 1 88 ? 14.524 0.644 -18.099 1.00 90.31 88 ASP A N 1
ATOM 685 C CA . ASP A 1 88 ? 14.044 1.088 -19.408 1.00 90.31 88 ASP A CA 1
ATOM 686 C C . ASP A 1 88 ? 12.558 0.736 -19.537 1.00 90.31 88 ASP A C 1
ATOM 688 O O . ASP A 1 88 ? 12.177 -0.439 -19.489 1.00 90.31 88 ASP A O 1
ATOM 692 N N . ILE A 1 89 ? 11.717 1.761 -19.661 1.00 80.81 89 ILE A N 1
ATOM 693 C CA . ILE A 1 89 ? 10.279 1.627 -19.897 1.00 80.81 89 ILE A CA 1
ATOM 694 C C . ILE A 1 89 ? 9.958 2.476 -21.120 1.00 80.81 89 ILE A C 1
ATOM 696 O O . ILE A 1 89 ? 10.144 3.692 -21.108 1.00 80.81 89 ILE A O 1
ATOM 700 N N . ASP A 1 90 ? 9.481 1.819 -22.175 1.00 85.06 90 ASP A N 1
ATOM 701 C CA . ASP A 1 90 ? 9.183 2.428 -23.475 1.00 85.06 90 ASP A CA 1
ATOM 702 C C . ASP A 1 90 ? 10.389 3.120 -24.144 1.00 85.06 90 ASP A C 1
ATOM 704 O O . ASP A 1 90 ? 10.228 4.071 -24.909 1.00 85.06 90 ASP A O 1
ATOM 708 N N . GLY A 1 91 ? 11.602 2.600 -23.911 1.00 89.06 91 GLY A N 1
ATOM 709 C CA . GLY A 1 91 ? 12.841 3.113 -24.504 1.00 89.06 91 GLY A CA 1
ATOM 710 C C . GLY A 1 91 ? 13.426 4.338 -23.798 1.00 89.06 91 GLY A C 1
ATOM 711 O O . GLY A 1 91 ? 14.316 4.983 -24.355 1.00 89.06 91 GLY A O 1
ATOM 712 N N . GLU A 1 92 ? 12.912 4.673 -22.613 1.00 88.69 92 GLU A N 1
ATOM 713 C CA . GLU A 1 92 ? 13.406 5.748 -21.757 1.00 88.69 92 GLU A CA 1
ATOM 714 C C . GLU A 1 92 ? 13.794 5.188 -20.381 1.00 88.69 92 GLU A C 1
ATOM 716 O O . GLU A 1 92 ? 13.065 4.385 -19.789 1.00 88.69 92 GLU A O 1
ATOM 721 N N . ASP A 1 93 ? 14.926 5.653 -19.849 1.00 90.25 93 ASP A N 1
ATOM 722 C CA . ASP A 1 93 ? 15.360 5.336 -18.488 1.00 90.25 93 ASP A CA 1
ATOM 723 C C . ASP A 1 93 ? 14.435 6.032 -17.475 1.00 90.25 93 ASP A C 1
ATOM 725 O O . ASP A 1 93 ? 14.393 7.262 -17.388 1.00 90.25 93 ASP A O 1
ATOM 729 N N . GLN A 1 94 ? 13.713 5.245 -16.676 1.00 85.38 94 GLN A N 1
ATOM 730 C CA . GLN A 1 94 ? 12.825 5.738 -15.623 1.00 85.38 94 GLN A CA 1
ATOM 731 C C . GLN A 1 94 ? 13.337 5.340 -14.240 1.00 85.38 94 GLN A C 1
ATOM 733 O O . GLN A 1 94 ? 13.707 4.188 -13.999 1.00 85.38 94 GLN A O 1
ATOM 738 N N . GLU A 1 95 ? 13.330 6.294 -13.309 1.00 84.81 95 GLU A N 1
ATOM 739 C CA . GLU A 1 95 ? 13.588 6.030 -11.895 1.00 84.81 95 GLU A CA 1
ATOM 740 C C . GLU A 1 95 ? 12.333 5.439 -11.245 1.00 84.81 95 GLU A C 1
ATOM 742 O O . GLU A 1 95 ? 11.246 6.016 -11.279 1.00 84.81 95 GLU A O 1
ATOM 747 N N . CYS A 1 96 ? 12.490 4.254 -10.673 1.00 84.50 96 CYS A N 1
ATOM 748 C CA . CYS A 1 96 ? 11.452 3.478 -10.020 1.00 84.50 96 CYS A CA 1
ATOM 749 C C . CYS A 1 96 ? 11.818 3.248 -8.553 1.00 84.50 96 CYS A C 1
ATOM 751 O O . CYS A 1 96 ? 12.988 3.264 -8.182 1.00 84.50 96 CYS A O 1
ATOM 753 N N . VAL A 1 97 ? 10.812 2.972 -7.725 1.00 85.12 97 VAL A N 1
ATOM 754 C CA . VAL A 1 97 ? 10.987 2.685 -6.295 1.00 85.12 97 VAL A CA 1
ATOM 755 C C . VAL A 1 97 ? 10.713 1.201 -6.030 1.00 85.12 97 VAL A C 1
ATOM 757 O O . VAL A 1 97 ? 9.764 0.620 -6.568 1.00 85.12 97 VAL A O 1
ATOM 760 N N . ASN A 1 98 ? 11.571 0.580 -5.224 1.00 86.25 98 ASN A N 1
ATOM 761 C CA . ASN A 1 98 ? 11.378 -0.739 -4.635 1.00 86.25 98 ASN A CA 1
ATOM 762 C C . ASN A 1 98 ? 10.519 -0.620 -3.382 1.00 86.25 98 ASN A C 1
ATOM 764 O O . ASN A 1 98 ? 10.684 0.316 -2.604 1.00 86.25 98 ASN A O 1
ATOM 768 N N . TYR A 1 99 ? 9.635 -1.592 -3.181 1.00 87.38 99 TYR A N 1
ATOM 769 C CA . TYR A 1 99 ? 8.698 -1.573 -2.068 1.00 87.38 99 TYR A CA 1
ATOM 770 C C . TYR A 1 99 ? 8.764 -2.857 -1.262 1.00 87.38 99 TYR A C 1
ATOM 772 O O . TYR A 1 99 ? 8.754 -3.950 -1.835 1.00 87.38 99 TYR A O 1
ATOM 780 N N . GLU A 1 100 ? 8.727 -2.704 0.055 1.00 88.56 100 GLU A N 1
ATOM 781 C CA . GLU A 1 100 ? 8.466 -3.783 1.002 1.00 88.56 100 GLU A CA 1
ATOM 782 C C . GLU A 1 100 ? 7.104 -3.570 1.672 1.00 88.56 100 GLU A C 1
ATOM 784 O O . GLU A 1 100 ? 6.613 -2.445 1.796 1.00 88.56 100 GLU A O 1
ATOM 789 N N . VAL A 1 101 ? 6.457 -4.679 2.038 1.00 88.56 101 VAL A N 1
ATOM 790 C CA . VAL A 1 101 ? 5.150 -4.676 2.701 1.00 88.56 101 VAL A CA 1
ATOM 791 C C . VAL A 1 101 ? 5.247 -5.529 3.954 1.00 88.56 101 VAL A C 1
ATOM 793 O O . VAL A 1 101 ? 5.566 -6.719 3.866 1.00 88.56 101 VAL A O 1
ATOM 796 N N . PHE A 1 102 ? 4.931 -4.937 5.097 1.00 87.69 102 PHE A N 1
ATOM 797 C CA . PHE A 1 102 ? 4.877 -5.609 6.392 1.00 87.69 102 PHE A CA 1
ATOM 798 C C . PHE A 1 102 ? 3.426 -5.702 6.873 1.00 87.69 102 PHE A C 1
ATOM 800 O O . PHE A 1 102 ? 2.611 -4.845 6.536 1.00 87.69 102 PHE A O 1
ATOM 807 N N . VAL A 1 103 ? 3.110 -6.746 7.642 1.00 85.56 103 VAL A N 1
ATOM 808 C CA . VAL A 1 103 ? 1.793 -6.957 8.267 1.00 85.56 103 VAL A CA 1
ATOM 809 C C . VAL A 1 103 ? 1.971 -6.867 9.774 1.00 85.56 103 VAL A C 1
ATOM 811 O O . VAL A 1 103 ? 2.891 -7.507 10.293 1.00 85.56 103 VAL A O 1
ATOM 814 N N . ASN A 1 104 ? 1.109 -6.099 10.440 1.00 73.12 104 ASN A N 1
ATOM 815 C CA . ASN A 1 104 ? 1.063 -5.989 11.902 1.00 73.12 104 ASN A CA 1
ATOM 816 C C . ASN A 1 104 ? -0.054 -6.843 12.511 1.00 73.12 104 ASN A C 1
ATOM 818 O O . ASN A 1 104 ? -1.110 -7.004 11.859 1.00 73.12 104 ASN A O 1
#

pLDDT: mean 84.09, std 9.32, range [50.62, 93.62]

Sequence (104 aa):
MWVDRPGEGESIQGILLERTEEAGEFDSPLYKLRRTDDYEDETNRDGEVAGPVVLMWSNGSIDRTITHNNITPGDEVLLEGTGTYTTDIDGEDQECVNYEVFVN

Radius of gyration: 14.48 Å; chains: 1; bounding box: 34×25×44 Å

Secondary structure (DSSP, 8-state):
-B-PPP-BT-EEEEEEEEEETT-GGGS--EEEEEE-TTTTT-B-TTSSB-PPEEEEE--HHHHHHHHHTT--TT-EEEEEEEEEEEEEETTEEEEEEEEEEEE-

Foldseek 3Di:
DEDEAAAAQDKWKFQFADWDCQDDDPSFIKTKGQGCVVQVPPADPVRHGPGDIYIYTDHPQRVCQCVVVVPDGGWIKMKHFHDWDWDQDPNDTDIDTHIDMDTD